Protein AF-A0A2I1HPK7-F1 (afdb_monomer)

pLDDT: mean 79.32, std 14.22, range [48.0, 96.25]

Organism: NCBI:txid588596

Radius of gyration: 32.12 Å; Cα contacts (8 Å, |Δi|>4): 32; chains: 1; bounding box: 62×43×77 Å

Foldseek 3Di:
DVVVVVVVVVCVVVVPVVVVVVVVVVVVVVVVVVVVVVVVPPDDDDDDPDPVPPPDPDDDPPPDDDPPDDDDDDPPDDPPPPPDQDAEPQPRHGDDYVVPDPRVDD

Nearest PDB structures (foldseek):
  6exn-assembly1_c  TM=9.404E-01  e=6.037E+00  Saccharomyces cerevisiae S288C

Solvent-accessible surface area (backbone atoms only — not comparable to full-atom values): 7211 Å² total; per-residue (Å²): 111,72,65,60,57,53,50,54,53,50,39,63,77,64,64,42,60,73,59,49,54,54,52,49,51,56,51,51,56,53,48,55,58,52,51,54,62,56,65,73,69,77,75,81,95,74,92,73,98,65,79,79,73,80,66,78,79,79,83,70,79,70,93,73,79,62,97,83,67,76,83,83,74,61,96,81,57,76,74,84,70,93,78,67,79,59,50,14,83,78,81,60,46,64,88,49,50,50,86,73,33,89,86,58,69,130

Sequence (106 aa):
MEIAKKVTLKTVEKKDERIFEIFQRYLDELNDFEDELNSEIDTDDEANENSLQLQNPIKKPRKGRPKKTTRIKSAMEPPKSNKSQRHCKICRQAGHYSSTCTQNQK

Secondary structure (DSSP, 8-state):
-HHHHHHHHHHHHHT-HHHHHHHHHHHHHHHHHHHHHHHT--------------PPPP-PPPSS--TT-PPPPPTTSPP-----PPBPTTT--BSS-GGG-TT---

Structure (mmCIF, N/CA/C/O backbone):
data_AF-A0A2I1HPK7-F1
#
_entry.id   AF-A0A2I1HPK7-F1
#
loop_
_atom_site.group_PDB
_atom_site.id
_atom_site.type_symbol
_atom_site.label_atom_id
_atom_site.label_alt_id
_atom_site.label_comp_id
_atom_site.label_asym_id
_atom_site.label_entity_id
_atom_site.label_seq_id
_atom_site.pdbx_PDB_ins_code
_atom_site.Cartn_x
_atom_site.Cartn_y
_atom_site.Cartn_z
_atom_site.occupancy
_atom_site.B_iso_or_equiv
_atom_site.auth_seq_id
_atom_site.auth_comp_id
_atom_site.auth_asym_id
_atom_site.auth_atom_id
_atom_site.pdbx_PDB_model_num
ATOM 1 N N . MET A 1 1 ? 10.510 -2.460 -1.505 1.00 64.81 1 MET A N 1
ATOM 2 C CA . MET A 1 1 ? 10.540 -0.979 -1.572 1.00 64.81 1 MET A CA 1
ATOM 3 C C . MET A 1 1 ? 10.862 -0.308 -0.237 1.00 64.81 1 MET A C 1
ATOM 5 O O . MET A 1 1 ? 11.557 0.696 -0.253 1.00 64.81 1 MET A O 1
ATOM 9 N N . GLU A 1 2 ? 10.395 -0.819 0.908 1.00 84.00 2 GLU A N 1
ATOM 10 C CA . GLU A 1 2 ? 10.616 -0.181 2.224 1.00 84.00 2 GLU A CA 1
ATOM 11 C C . GLU A 1 2 ? 12.102 -0.050 2.611 1.00 84.00 2 GLU A C 1
ATOM 13 O O . GLU A 1 2 ? 12.538 1.007 3.060 1.00 84.00 2 GLU A O 1
ATOM 18 N N . ILE A 1 3 ? 12.902 -1.083 2.336 1.00 91.44 3 ILE A N 1
ATOM 19 C CA . ILE A 1 3 ? 14.349 -1.087 2.602 1.00 91.44 3 ILE A CA 1
ATOM 20 C C . ILE A 1 3 ? 15.080 -0.047 1.743 1.00 91.44 3 ILE A C 1
ATOM 22 O O . ILE A 1 3 ? 15.868 0.723 2.279 1.00 91.44 3 ILE A O 1
ATOM 26 N N . ALA A 1 4 ? 14.774 0.031 0.443 1.00 89.81 4 ALA A N 1
ATOM 27 C CA . ALA A 1 4 ? 15.414 0.978 -0.472 1.00 89.81 4 ALA A CA 1
ATOM 28 C C . ALA A 1 4 ? 15.240 2.430 -0.000 1.00 89.81 4 ALA A C 1
ATOM 30 O O . ALA A 1 4 ? 16.217 3.159 0.105 1.00 89.81 4 ALA A O 1
ATOM 31 N N . LYS A 1 5 ? 14.017 2.814 0.395 1.00 93.06 5 LYS A N 1
ATOM 32 C CA . LYS A 1 5 ? 13.732 4.154 0.937 1.00 93.06 5 LYS A CA 1
ATOM 33 C C . LYS A 1 5 ? 14.495 4.443 2.229 1.00 93.06 5 LYS A C 1
ATOM 35 O O . LYS A 1 5 ? 14.961 5.555 2.443 1.00 93.06 5 LYS A O 1
ATOM 40 N N . LYS A 1 6 ? 14.604 3.453 3.115 1.00 94.62 6 LYS A N 1
ATOM 41 C CA . LYS A 1 6 ? 15.322 3.609 4.384 1.00 94.62 6 LYS A CA 1
ATOM 42 C C . LYS A 1 6 ? 16.825 3.774 4.163 1.00 94.62 6 LYS A C 1
ATOM 44 O O . LYS A 1 6 ? 17.444 4.600 4.826 1.00 94.62 6 LYS A O 1
ATOM 49 N N . VAL A 1 7 ? 17.393 3.001 3.240 1.00 91.25 7 VAL A N 1
ATOM 50 C CA . VAL A 1 7 ? 18.812 3.077 2.880 1.00 91.25 7 VAL A CA 1
ATOM 51 C C . VAL A 1 7 ? 19.122 4.432 2.252 1.00 91.25 7 VAL A C 1
ATOM 53 O O . VAL A 1 7 ? 20.022 5.101 2.745 1.00 91.25 7 VAL A O 1
ATOM 56 N N . THR A 1 8 ? 18.326 4.885 1.275 1.00 91.50 8 THR A N 1
ATOM 57 C CA . THR A 1 8 ? 18.552 6.168 0.586 1.00 91.50 8 THR A CA 1
ATOM 58 C C . THR A 1 8 ? 18.454 7.373 1.522 1.00 91.50 8 THR A C 1
ATOM 60 O O . THR A 1 8 ? 19.275 8.287 1.455 1.00 91.50 8 THR A O 1
ATOM 63 N N . LEU A 1 9 ? 17.493 7.367 2.450 1.00 94.75 9 LEU A N 1
ATOM 64 C CA . LEU A 1 9 ? 17.396 8.408 3.476 1.00 94.75 9 LEU A CA 1
ATOM 65 C C . LEU A 1 9 ? 18.635 8.419 4.378 1.00 94.75 9 LEU A C 1
ATOM 67 O O . LEU A 1 9 ? 19.1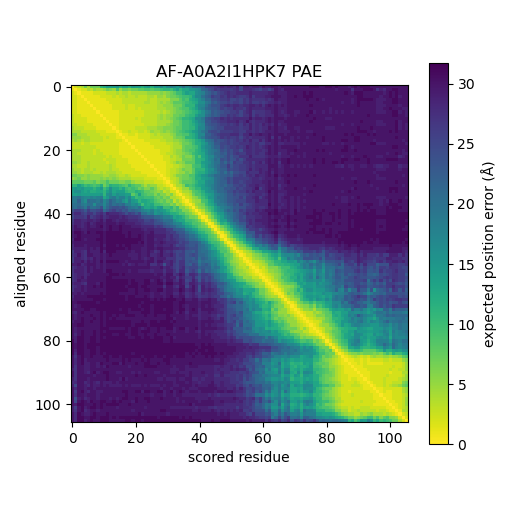99 9.480 4.642 1.00 94.75 9 LEU A O 1
ATOM 71 N N . LYS A 1 10 ? 19.106 7.243 4.811 1.00 94.38 10 LYS A N 1
ATOM 72 C CA . LYS A 1 10 ? 20.267 7.149 5.702 1.00 94.38 10 LYS A CA 1
ATOM 73 C C . LYS A 1 10 ? 21.566 7.580 5.026 1.00 94.38 10 LYS A C 1
ATOM 75 O O . LYS A 1 10 ? 22.383 8.231 5.671 1.00 94.38 10 LYS A O 1
ATOM 80 N N . THR A 1 11 ? 21.742 7.258 3.749 1.00 94.69 11 THR A N 1
ATOM 81 C CA . THR A 1 11 ? 22.900 7.688 2.951 1.00 94.69 11 THR A CA 1
ATOM 82 C C . THR A 1 11 ? 22.959 9.196 2.780 1.00 94.69 11 THR A C 1
ATOM 84 O O . THR A 1 11 ? 24.032 9.775 2.920 1.00 94.69 11 THR A O 1
ATOM 87 N N . VAL A 1 12 ? 21.808 9.847 2.575 1.00 94.56 12 VAL A N 1
ATOM 88 C CA . VAL A 1 12 ? 21.726 11.313 2.485 1.00 94.56 12 VAL A CA 1
ATOM 89 C C . VAL A 1 12 ? 22.025 11.964 3.833 1.00 94.56 12 VAL A C 1
ATOM 91 O O . VAL A 1 12 ? 22.845 12.876 3.900 1.00 94.56 12 VAL A O 1
ATOM 94 N N . GLU A 1 13 ? 21.432 11.465 4.923 1.00 96.25 13 GLU A N 1
ATOM 95 C CA . GLU A 1 13 ? 21.708 11.959 6.282 1.00 96.25 13 GLU A CA 1
ATOM 96 C C . GLU A 1 13 ? 23.192 11.867 6.654 1.00 96.25 13 GLU A C 1
ATOM 98 O O . GLU A 1 13 ? 23.723 12.739 7.342 1.00 96.25 13 GLU A O 1
ATOM 103 N N . LYS A 1 14 ? 23.851 10.780 6.243 1.00 95.50 14 LYS A N 1
ATOM 104 C CA . LYS A 1 14 ? 25.247 10.494 6.587 1.00 95.50 14 LYS A CA 1
ATOM 105 C C . LYS A 1 14 ? 26.256 11.065 5.600 1.00 95.50 14 LYS A C 1
ATOM 107 O O . LYS A 1 14 ? 27.437 11.046 5.927 1.00 95.50 14 LYS A O 1
ATOM 112 N N . LYS A 1 15 ? 25.801 11.590 4.456 1.00 92.69 15 LYS A N 1
ATOM 113 C CA . LYS A 1 15 ? 26.652 12.026 3.342 1.00 92.69 15 LYS A CA 1
ATOM 114 C C . LYS A 1 15 ? 27.685 10.957 2.969 1.00 92.69 15 LYS A C 1
ATOM 116 O O . LYS A 1 15 ? 28.873 11.235 2.868 1.00 92.69 15 LYS A O 1
ATOM 121 N N . ASP A 1 16 ? 27.223 9.715 2.849 1.00 95.81 16 ASP A N 1
ATOM 122 C CA . ASP A 1 16 ? 28.101 8.574 2.587 1.00 95.81 16 ASP A CA 1
ATOM 123 C C . ASP A 1 16 ? 28.509 8.536 1.107 1.00 95.81 16 ASP A C 1
ATOM 125 O O . ASP A 1 16 ? 27.780 8.016 0.260 1.00 95.81 16 ASP A O 1
ATOM 129 N N . GLU A 1 17 ? 29.667 9.125 0.803 1.00 93.94 17 GLU A N 1
ATOM 130 C CA . GLU A 1 17 ? 30.226 9.254 -0.552 1.00 93.94 17 GLU A CA 1
ATOM 131 C C . GLU A 1 17 ? 30.370 7.905 -1.261 1.00 93.94 17 GLU A C 1
ATOM 133 O O . GLU A 1 17 ? 30.039 7.794 -2.439 1.00 93.94 17 GLU A O 1
ATOM 138 N N . ARG A 1 18 ? 30.739 6.844 -0.532 1.00 94.31 18 ARG A N 1
ATOM 139 C CA . ARG A 1 18 ? 30.914 5.507 -1.120 1.00 94.31 18 ARG A CA 1
ATOM 140 C C . ARG A 1 18 ? 29.614 4.967 -1.693 1.00 94.31 18 ARG A C 1
ATOM 142 O O . ARG A 1 18 ? 29.614 4.300 -2.721 1.00 94.31 18 ARG 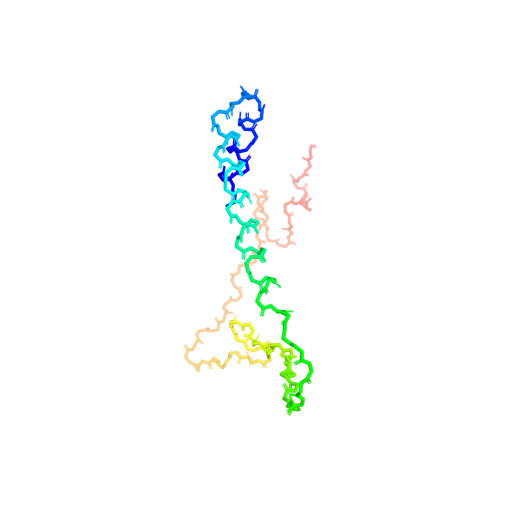A O 1
ATOM 149 N N . ILE A 1 19 ? 28.495 5.226 -1.018 1.00 94.19 19 ILE A N 1
ATOM 150 C CA . ILE A 1 19 ? 27.195 4.755 -1.497 1.00 94.19 19 ILE A CA 1
ATOM 151 C C . ILE A 1 19 ? 26.693 5.635 -2.647 1.00 94.19 19 ILE A C 1
ATOM 153 O O . ILE A 1 19 ? 26.074 5.116 -3.576 1.00 94.19 19 ILE A O 1
ATOM 157 N N . PHE A 1 20 ? 27.009 6.932 -2.643 1.00 94.19 20 PHE A N 1
ATOM 158 C CA . PHE A 1 20 ? 26.726 7.793 -3.791 1.00 94.19 20 PHE A CA 1
ATOM 159 C C . PHE A 1 20 ? 27.482 7.358 -5.048 1.00 94.19 20 PHE A C 1
ATOM 161 O O . PHE A 1 20 ? 26.855 7.266 -6.096 1.00 94.19 20 PHE A O 1
ATOM 168 N N . GLU A 1 21 ? 28.764 7.003 -4.945 1.00 95.56 21 GLU A N 1
ATOM 169 C CA . GLU A 1 21 ? 29.545 6.471 -6.074 1.00 95.56 21 GLU A CA 1
ATOM 170 C C . GLU A 1 21 ? 28.930 5.191 -6.654 1.00 95.56 21 GLU A C 1
ATOM 172 O O . GLU A 1 21 ? 28.871 5.018 -7.871 1.00 95.56 21 GLU A O 1
ATOM 177 N N . ILE A 1 22 ? 28.437 4.297 -5.790 1.00 95.12 22 ILE A N 1
ATOM 178 C CA . ILE A 1 22 ? 27.756 3.068 -6.218 1.00 95.12 22 ILE A CA 1
ATOM 179 C C . ILE A 1 22 ? 26.457 3.398 -6.960 1.00 95.12 22 ILE A C 1
ATOM 181 O O . ILE A 1 22 ? 26.182 2.805 -8.001 1.00 95.12 22 ILE A O 1
ATOM 185 N N . PHE A 1 23 ? 25.654 4.332 -6.442 1.00 91.94 23 PHE A N 1
ATOM 186 C CA . PHE A 1 23 ? 24.424 4.751 -7.116 1.00 91.94 23 PHE A CA 1
ATOM 187 C C . PHE A 1 23 ? 24.700 5.459 -8.435 1.00 91.94 23 PHE A C 1
ATOM 189 O O . PHE A 1 23 ? 23.970 5.230 -9.390 1.00 91.94 23 PHE A O 1
ATOM 196 N N . GLN A 1 24 ? 25.744 6.278 -8.496 1.00 92.62 24 GLN A N 1
ATOM 197 C CA . GLN A 1 24 ? 26.123 6.974 -9.713 1.00 92.62 24 GLN A CA 1
ATOM 198 C C . GLN A 1 24 ? 26.551 5.983 -10.794 1.00 92.62 24 GLN A C 1
ATOM 200 O O . GLN A 1 24 ? 25.963 5.989 -11.865 1.00 92.62 24 GLN A O 1
ATOM 205 N N . ARG A 1 25 ? 27.427 5.026 -10.465 1.00 95.19 25 ARG A N 1
ATOM 206 C CA . ARG A 1 25 ? 27.814 3.956 -11.396 1.00 95.19 25 ARG A CA 1
ATOM 207 C C . ARG A 1 25 ? 26.620 3.142 -11.892 1.00 95.19 25 ARG A C 1
ATOM 209 O O . ARG A 1 25 ? 26.544 2.835 -13.069 1.00 95.19 25 ARG A O 1
ATOM 216 N N . TYR A 1 26 ? 25.685 2.805 -11.002 1.00 93.00 26 TYR A N 1
ATOM 217 C CA . TYR A 1 26 ? 24.472 2.082 -11.390 1.00 93.00 26 TYR A CA 1
ATOM 218 C C . TYR A 1 26 ? 23.605 2.880 -12.376 1.00 93.00 26 TYR A C 1
ATOM 220 O O . TYR A 1 26 ? 23.000 2.294 -13.267 1.00 93.00 26 TYR A O 1
ATOM 228 N N . LEU A 1 27 ? 23.523 4.204 -12.213 1.00 91.44 27 LEU A N 1
ATOM 229 C CA . LEU A 1 27 ? 22.800 5.075 -13.142 1.00 91.44 27 LEU A CA 1
ATOM 230 C C . LEU A 1 27 ? 23.541 5.233 -14.473 1.00 91.44 27 LEU A C 1
ATOM 232 O O . LEU A 1 27 ? 22.890 5.220 -15.510 1.00 91.44 27 LEU A O 1
ATOM 236 N N . ASP A 1 28 ? 24.869 5.346 -14.439 1.00 92.06 28 ASP A N 1
ATOM 237 C CA . ASP A 1 28 ? 25.702 5.431 -15.640 1.00 92.06 28 ASP A CA 1
ATOM 238 C C . ASP A 1 28 ? 25.572 4.146 -16.476 1.00 92.06 28 ASP A C 1
ATOM 240 O O . ASP A 1 28 ? 25.270 4.220 -17.661 1.00 92.06 28 ASP A O 1
ATOM 244 N N . GLU A 1 29 ? 25.657 2.968 -15.841 1.00 90.69 29 GLU A N 1
ATOM 245 C CA . GLU A 1 29 ? 25.440 1.674 -16.507 1.00 90.69 29 GLU A CA 1
ATOM 246 C C . GLU A 1 29 ? 24.054 1.601 -17.168 1.00 90.69 29 GLU A C 1
ATOM 248 O O . GLU A 1 29 ? 23.936 1.141 -18.297 1.00 90.69 29 GLU A O 1
ATOM 253 N N . LEU A 1 30 ? 22.996 2.070 -16.493 1.00 86.56 30 LEU A N 1
ATOM 254 C CA . LEU A 1 30 ? 21.646 2.091 -17.069 1.00 86.56 30 LEU A CA 1
ATOM 255 C C . LEU A 1 30 ? 21.529 3.012 -18.288 1.00 86.56 30 LEU A C 1
ATOM 257 O O . LEU A 1 30 ? 20.839 2.646 -19.236 1.00 86.56 30 LEU A O 1
ATOM 261 N N . ASN A 1 31 ? 22.186 4.173 -18.266 1.00 83.38 31 ASN A N 1
ATOM 262 C CA . ASN A 1 31 ? 22.191 5.089 -19.404 1.00 83.38 31 ASN A CA 1
ATOM 263 C C . ASN A 1 31 ? 22.959 4.501 -20.592 1.00 83.38 31 ASN A C 1
ATOM 265 O O . ASN A 1 31 ? 22.457 4.565 -21.709 1.00 83.38 31 ASN A O 1
ATOM 269 N N . ASP A 1 32 ? 24.109 3.862 -20.355 1.00 77.69 32 ASP A N 1
ATOM 270 C CA . ASP A 1 32 ? 24.886 3.207 -21.414 1.00 77.69 32 ASP A CA 1
ATOM 271 C C . ASP A 1 32 ? 24.054 2.121 -22.130 1.00 77.69 32 ASP A C 1
ATOM 273 O O . ASP A 1 32 ? 24.095 2.005 -23.355 1.00 77.69 32 ASP A O 1
ATOM 277 N N . PHE A 1 33 ? 23.224 1.372 -21.389 1.00 68.00 33 PHE A N 1
ATOM 278 C CA . PHE A 1 33 ? 22.284 0.404 -21.974 1.00 68.00 33 PHE A CA 1
ATOM 279 C C . PHE A 1 33 ? 21.136 1.053 -22.767 1.00 68.00 33 PHE A C 1
ATOM 281 O O . PHE A 1 33 ? 20.658 0.461 -23.737 1.00 68.00 33 PHE A O 1
ATOM 288 N N . GLU A 1 34 ? 20.647 2.227 -22.356 1.00 66.75 34 GLU A N 1
ATOM 289 C CA . GLU A 1 34 ? 19.605 2.957 -23.093 1.00 66.75 34 GLU A CA 1
ATOM 290 C C . GLU A 1 34 ? 20.161 3.594 -24.378 1.00 66.75 34 GLU A C 1
ATOM 292 O O . GLU A 1 34 ? 19.494 3.564 -25.415 1.00 66.75 34 GLU A O 1
ATOM 297 N N . ASP A 1 35 ? 21.388 4.112 -24.343 1.00 62.25 35 ASP A N 1
ATOM 298 C CA . ASP A 1 35 ? 22.049 4.735 -25.492 1.00 62.25 35 ASP A CA 1
ATOM 299 C C . ASP A 1 35 ? 22.443 3.705 -26.565 1.00 62.25 35 ASP A C 1
ATOM 301 O O . ASP A 1 35 ? 22.243 3.958 -27.756 1.00 62.25 35 ASP A O 1
ATOM 305 N N . GLU A 1 36 ? 22.914 2.513 -26.174 1.00 59.53 36 GLU A N 1
ATOM 306 C CA . GLU A 1 36 ? 23.218 1.422 -27.113 1.00 59.53 36 GLU A CA 1
ATOM 307 C C . GLU A 1 36 ? 21.950 0.969 -27.866 1.00 59.53 36 GLU A C 1
ATOM 309 O O . GLU A 1 36 ? 21.957 0.892 -29.096 1.00 59.53 36 GLU A O 1
ATOM 314 N N . LEU A 1 37 ? 20.820 0.814 -27.160 1.00 57.53 37 LEU A N 1
ATOM 315 C CA . LEU A 1 37 ? 19.523 0.457 -27.752 1.00 57.53 37 LEU A CA 1
ATOM 316 C C . LEU A 1 37 ? 18.984 1.533 -28.715 1.00 57.53 37 LEU A C 1
ATOM 318 O O . LEU A 1 37 ? 18.352 1.210 -29.720 1.00 57.53 37 LEU A O 1
ATOM 322 N N . ASN A 1 38 ? 19.218 2.812 -28.413 1.00 56.44 38 ASN A N 1
ATOM 323 C CA . ASN A 1 38 ? 18.782 3.922 -29.263 1.00 56.44 38 ASN A CA 1
ATOM 324 C C . ASN A 1 38 ? 19.683 4.108 -30.4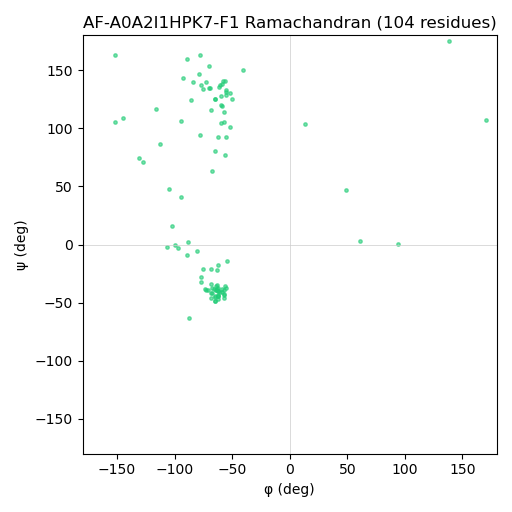98 1.00 56.44 38 ASN A C 1
ATOM 326 O O . ASN A 1 38 ? 19.201 4.568 -31.530 1.00 56.44 38 ASN A O 1
ATOM 330 N N . SER A 1 39 ? 20.964 3.732 -30.419 1.00 56.94 39 SER A N 1
ATOM 331 C CA . SER A 1 39 ? 21.914 3.825 -31.539 1.00 56.94 39 SER A CA 1
ATOM 332 C C . SER A 1 39 ? 21.722 2.753 -32.622 1.00 56.94 39 SER A C 1
ATOM 334 O O . SER A 1 39 ? 22.111 2.965 -33.769 1.00 56.94 39 SER A O 1
ATOM 336 N N . GLU A 1 40 ? 21.076 1.627 -32.296 1.00 53.38 40 GLU A N 1
ATOM 337 C CA . GLU A 1 40 ? 20.719 0.575 -33.263 1.00 53.38 40 GLU A CA 1
ATOM 338 C C . GLU A 1 40 ? 19.441 0.895 -34.074 1.00 53.38 40 GLU A C 1
ATOM 340 O O . GLU A 1 40 ? 19.098 0.163 -35.004 1.00 53.38 40 GLU A O 1
ATOM 345 N N . ILE A 1 41 ? 18.739 1.997 -33.767 1.00 54.25 41 ILE A N 1
ATOM 346 C CA . ILE A 1 41 ? 17.492 2.431 -34.432 1.00 54.25 41 ILE A CA 1
ATOM 347 C C . ILE A 1 41 ? 17.768 3.623 -35.366 1.00 54.25 41 ILE A C 1
ATOM 349 O O . ILE A 1 41 ? 17.052 4.617 -35.376 1.00 54.25 41 ILE A O 1
ATOM 353 N N . ASP A 1 42 ? 18.810 3.524 -36.187 1.00 53.00 42 ASP A N 1
ATOM 354 C CA . ASP A 1 42 ? 18.972 4.389 -37.362 1.00 53.00 42 ASP A CA 1
ATOM 355 C C . ASP A 1 42 ? 19.202 3.496 -38.589 1.00 53.00 42 ASP A C 1
ATOM 357 O O . ASP A 1 42 ? 20.306 3.342 -39.112 1.00 53.00 42 ASP A O 1
ATOM 361 N N . THR A 1 43 ? 18.135 2.803 -39.000 1.00 48.12 43 THR A N 1
ATOM 362 C CA . THR A 1 43 ? 18.064 2.163 -40.317 1.00 48.12 43 THR A CA 1
ATOM 363 C C . THR A 1 43 ? 16.943 2.798 -41.129 1.00 48.12 43 THR A C 1
ATOM 365 O O . THR A 1 43 ? 15.772 2.780 -40.756 1.00 48.12 43 THR A O 1
ATOM 368 N N . ASP A 1 44 ? 17.413 3.400 -42.215 1.00 51.22 44 ASP A N 1
ATOM 369 C CA . ASP A 1 44 ? 16.760 4.033 -43.352 1.00 51.22 44 ASP A CA 1
ATOM 370 C C . ASP A 1 44 ? 15.516 3.289 -43.881 1.00 51.22 44 ASP A C 1
ATOM 372 O O . ASP A 1 44 ? 15.409 2.062 -43.812 1.00 51.22 44 ASP A O 1
ATOM 376 N N . ASP A 1 45 ? 14.589 4.076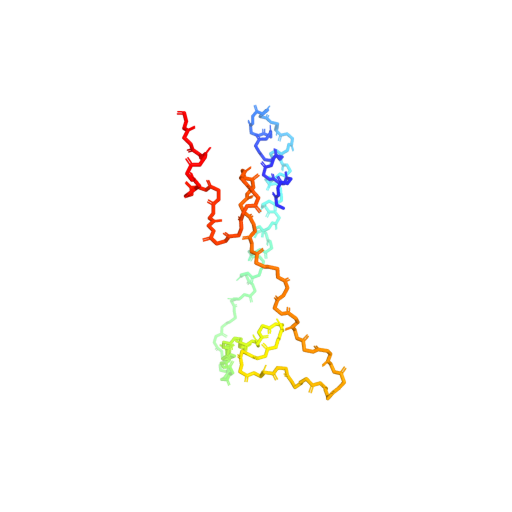 -44.425 1.00 56.94 45 ASP A N 1
ATOM 377 C CA . ASP A 1 45 ? 13.291 3.689 -44.979 1.00 56.94 45 ASP A CA 1
ATOM 378 C C . ASP A 1 45 ? 13.414 2.639 -46.104 1.00 56.94 45 ASP A C 1
ATOM 380 O O . ASP A 1 45 ? 13.814 2.968 -47.219 1.00 56.94 45 ASP A O 1
ATOM 384 N N . GLU A 1 46 ? 12.918 1.411 -45.896 1.00 49.25 46 GLU A N 1
ATOM 385 C CA . GLU A 1 46 ? 12.287 0.648 -46.986 1.00 49.25 46 GLU A CA 1
ATOM 386 C C . GLU A 1 46 ? 11.217 -0.336 -46.473 1.00 49.25 46 GLU A C 1
ATOM 388 O O . GLU A 1 46 ? 11.488 -1.374 -45.872 1.00 49.25 46 GLU A O 1
ATOM 393 N N . ALA A 1 47 ? 9.963 0.056 -46.715 1.00 53.78 47 ALA A N 1
ATOM 394 C CA . ALA A 1 47 ? 8.731 -0.729 -46.765 1.00 53.78 47 ALA A CA 1
ATOM 395 C C . ALA A 1 47 ? 8.755 -2.172 -46.210 1.00 53.78 47 ALA A C 1
ATOM 397 O O . ALA A 1 47 ? 9.041 -3.140 -46.915 1.00 53.78 47 ALA A O 1
ATOM 398 N N . ASN A 1 48 ? 8.189 -2.347 -45.015 1.00 48.00 48 ASN A N 1
ATOM 399 C CA . ASN A 1 48 ? 7.312 -3.487 -44.769 1.00 48.00 48 ASN A CA 1
ATOM 400 C C . ASN A 1 48 ? 6.188 -3.066 -43.824 1.00 48.00 48 ASN A C 1
ATOM 402 O O . ASN A 1 48 ? 6.398 -2.848 -42.632 1.00 48.00 48 ASN A O 1
ATOM 406 N N . GLU A 1 49 ? 4.990 -2.965 -44.393 1.00 55.53 49 GLU A N 1
ATOM 407 C CA . GLU A 1 49 ? 3.699 -2.870 -43.717 1.00 55.53 49 GLU A CA 1
ATOM 408 C C . GLU A 1 49 ? 3.501 -4.068 -42.776 1.00 55.53 49 GLU A C 1
ATOM 410 O O . GLU A 1 49 ? 2.768 -5.012 -43.050 1.00 55.53 49 GLU A O 1
ATOM 415 N N . ASN A 1 50 ? 4.157 -4.034 -41.627 1.00 59.28 50 ASN A N 1
ATOM 416 C CA . ASN A 1 50 ? 3.703 -4.718 -40.437 1.00 59.28 50 ASN A CA 1
ATOM 417 C C . ASN A 1 50 ? 3.761 -3.698 -39.320 1.00 59.28 50 ASN A C 1
ATOM 419 O O . ASN A 1 50 ? 4.632 -3.729 -38.453 1.00 59.28 50 ASN A O 1
ATOM 423 N N . SER A 1 51 ? 2.788 -2.784 -39.350 1.00 58.19 51 S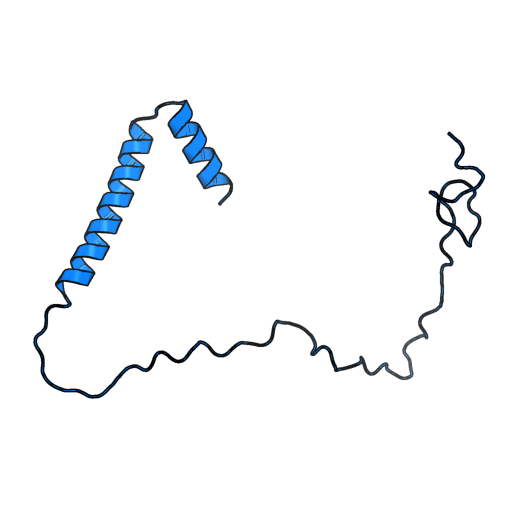ER A N 1
ATOM 424 C CA . SER A 1 51 ? 2.376 -2.113 -38.130 1.00 58.19 51 SER A CA 1
ATOM 425 C C . SER A 1 51 ? 2.090 -3.2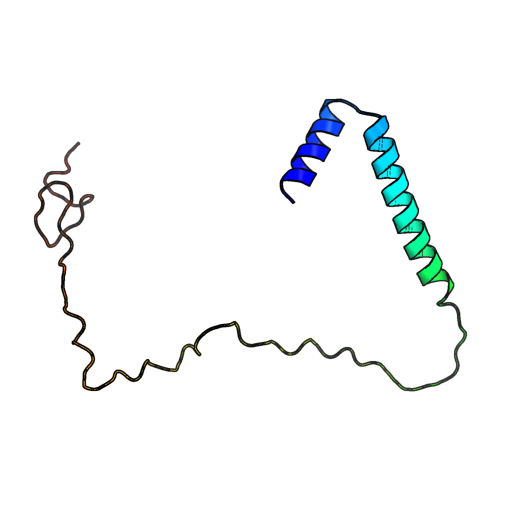14 -37.109 1.00 58.19 51 SER A C 1
ATOM 427 O O . SER A 1 51 ? 1.073 -3.906 -37.162 1.00 58.19 51 SER A O 1
ATOM 429 N N . LEU A 1 52 ? 3.040 -3.443 -36.200 1.00 61.91 52 LEU A N 1
ATOM 430 C CA . LEU A 1 52 ? 2.814 -4.218 -34.995 1.00 61.91 52 LEU A CA 1
ATOM 431 C C . LEU A 1 52 ? 1.812 -3.401 -34.189 1.00 61.91 52 LEU A C 1
ATOM 433 O O . LEU A 1 52 ? 2.174 -2.612 -33.320 1.00 61.91 52 LEU A O 1
ATOM 437 N N . GLN A 1 53 ? 0.536 -3.529 -34.555 1.00 67.75 53 GLN A N 1
ATOM 438 C CA . GLN A 1 53 ? -0.580 -2.946 -33.844 1.00 67.75 53 GLN A CA 1
ATOM 439 C C . GLN A 1 53 ? -0.566 -3.584 -32.466 1.00 67.75 53 GLN A C 1
ATOM 441 O O . GLN A 1 53 ? -1.106 -4.669 -32.248 1.00 67.75 53 GLN A O 1
ATOM 446 N N . LEU A 1 54 ? 0.116 -2.905 -31.547 1.00 65.50 54 LEU A N 1
ATOM 447 C CA . LEU A 1 54 ? 0.097 -3.153 -30.120 1.00 65.50 54 LEU A CA 1
ATOM 448 C C . LEU A 1 54 ? -1.362 -3.096 -29.681 1.00 65.50 54 LEU A C 1
ATOM 450 O O . LEU A 1 54 ? -1.929 -2.037 -29.411 1.00 65.50 54 LEU A O 1
ATOM 454 N N . GLN A 1 55 ? -2.004 -4.260 -29.668 1.00 75.00 55 GLN A N 1
ATOM 455 C CA . GLN A 1 55 ? -3.352 -4.375 -29.160 1.00 75.00 55 GLN A CA 1
ATOM 456 C C . GLN A 1 55 ? -3.297 -4.177 -27.655 1.00 75.00 55 GLN A C 1
ATOM 458 O O . GLN A 1 55 ? -2.459 -4.751 -26.955 1.00 75.00 55 GLN A O 1
ATOM 463 N N . ASN A 1 56 ? -4.231 -3.373 -27.153 1.00 83.44 56 ASN A N 1
ATOM 464 C CA . ASN A 1 56 ? -4.396 -3.211 -25.722 1.00 83.44 56 ASN A CA 1
ATOM 465 C C . ASN A 1 56 ? -4.516 -4.592 -25.063 1.00 83.44 56 ASN A C 1
ATOM 467 O O . ASN A 1 56 ? -5.327 -5.412 -25.511 1.00 83.44 56 ASN A O 1
ATOM 471 N N . PRO A 1 57 ? -3.750 -4.861 -23.993 1.00 79.69 57 PRO A N 1
ATOM 472 C CA . PRO A 1 57 ? -3.760 -6.161 -23.352 1.00 79.69 57 PRO A CA 1
ATOM 473 C C . PRO A 1 57 ? -5.184 -6.538 -22.941 1.00 79.69 57 PRO A C 1
ATOM 475 O O . PRO A 1 57 ? -5.910 -5.758 -22.315 1.00 79.69 57 PRO A O 1
ATOM 478 N N . ILE A 1 58 ? -5.586 -7.761 -23.294 1.00 82.25 58 ILE A N 1
ATOM 479 C CA . ILE A 1 58 ? -6.926 -8.269 -23.001 1.00 82.25 58 ILE A CA 1
ATOM 480 C C . ILE A 1 58 ? -7.120 -8.256 -21.484 1.00 82.25 58 ILE A C 1
ATOM 482 O O . ILE A 1 58 ? -6.390 -8.914 -20.734 1.00 82.25 58 ILE A O 1
ATOM 486 N N . LYS A 1 59 ? -8.124 -7.503 -21.019 1.00 82.00 59 LYS A N 1
ATOM 487 C CA . LYS A 1 59 ? -8.469 -7.405 -19.597 1.00 82.00 59 LYS A CA 1
ATOM 488 C C . LYS A 1 59 ? -8.827 -8.792 -19.070 1.00 82.00 59 LYS A C 1
ATOM 490 O O . LYS A 1 59 ? -9.921 -9.300 -19.312 1.00 82.00 59 LYS A O 1
ATOM 495 N N . LYS A 1 60 ? -7.913 -9.401 -18.314 1.00 79.94 60 LYS A N 1
ATOM 496 C CA . LYS A 1 60 ? -8.167 -10.681 -17.650 1.00 79.94 60 LYS A CA 1
ATOM 497 C C . LYS A 1 60 ? -9.184 -10.471 -16.522 1.00 79.94 60 LYS A C 1
ATOM 499 O O . LYS A 1 60 ? -9.040 -9.519 -15.745 1.00 79.94 60 LYS A O 1
ATOM 504 N N . PRO A 1 61 ? -10.206 -11.334 -16.387 1.00 77.25 61 PRO A N 1
ATOM 505 C CA . PRO A 1 61 ? -11.088 -11.283 -15.232 1.00 77.25 61 PRO A CA 1
ATOM 506 C C . PRO A 1 61 ? -10.257 -11.476 -13.959 1.00 77.25 61 PRO A C 1
ATOM 508 O O . PRO A 1 61 ? -9.337 -12.295 -13.912 1.00 77.25 61 PRO A O 1
ATOM 511 N N . ARG A 1 62 ? -10.561 -10.696 -12.916 1.00 76.81 62 ARG A N 1
ATOM 512 C CA . ARG A 1 62 ? -9.896 -10.848 -11.616 1.00 76.81 62 ARG A CA 1
ATOM 513 C C . ARG A 1 62 ? -10.106 -12.275 -11.110 1.00 76.81 62 ARG A C 1
ATOM 515 O O . ARG A 1 62 ? -11.207 -12.808 -11.237 1.00 76.81 62 ARG A O 1
ATOM 522 N N . LYS A 1 63 ? -9.070 -12.862 -10.496 1.00 77.25 63 LYS A N 1
ATOM 523 C CA . LYS A 1 63 ? -9.195 -14.138 -9.778 1.00 77.25 63 LYS A CA 1
ATOM 524 C C . LYS A 1 63 ? -10.381 -14.050 -8.818 1.00 77.25 63 LYS A C 1
ATOM 526 O O . LYS A 1 63 ? -10.449 -13.138 -7.996 1.00 77.25 63 LYS A O 1
ATOM 531 N N . GLY A 1 64 ? -11.310 -14.988 -8.944 1.00 74.94 64 GLY A N 1
ATOM 532 C CA . GLY A 1 64 ? -12.507 -15.036 -8.122 1.00 74.94 64 GLY A CA 1
ATOM 533 C C . GLY A 1 64 ? -13.753 -15.380 -8.919 1.00 74.94 64 GLY A C 1
ATOM 534 O O . GLY A 1 64 ? -13.748 -15.538 -10.137 1.00 74.94 64 GLY A O 1
ATOM 535 N N . ARG A 1 65 ? -14.845 -15.524 -8.181 1.00 69.94 65 ARG A N 1
ATOM 536 C CA . ARG A 1 65 ? -16.133 -15.919 -8.723 1.00 69.94 65 ARG A CA 1
ATOM 537 C C . ARG A 1 65 ? -16.809 -14.738 -9.440 1.00 69.94 65 ARG A C 1
ATOM 539 O O . ARG A 1 65 ? -16.827 -13.640 -8.881 1.00 69.94 65 ARG A O 1
ATOM 546 N N . PRO A 1 66 ? -17.424 -14.935 -10.622 1.00 76.88 66 PRO A N 1
ATOM 547 C CA . PRO A 1 66 ? -18.206 -13.892 -11.276 1.00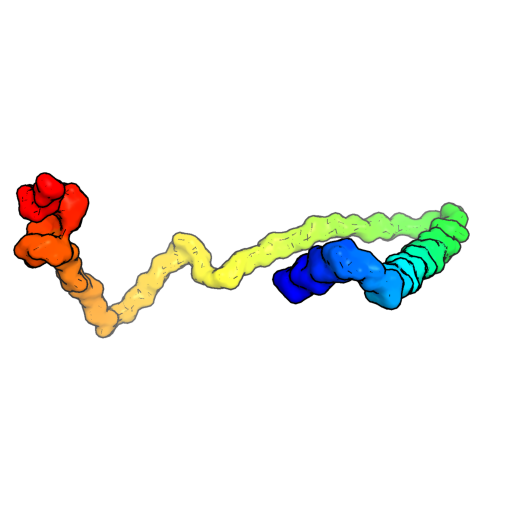 76.88 66 PRO A CA 1
ATOM 548 C C . PRO A 1 66 ? -19.302 -13.380 -10.339 1.00 76.88 66 PRO A C 1
ATOM 550 O O . PRO A 1 66 ? -20.043 -14.186 -9.766 1.00 76.88 66 PRO A O 1
ATOM 553 N N . LYS A 1 67 ? -19.441 -12.050 -10.234 1.00 70.31 67 LYS A N 1
ATOM 554 C CA . LYS A 1 67 ? -20.370 -11.352 -9.317 1.00 70.31 67 LYS A CA 1
ATOM 555 C C . LYS A 1 67 ? -21.840 -11.789 -9.444 1.00 70.31 67 LYS A C 1
ATOM 557 O O . LYS A 1 67 ? -22.637 -11.481 -8.568 1.00 70.31 67 LYS A O 1
ATOM 562 N N . LYS A 1 68 ? -22.194 -12.510 -10.514 1.00 68.38 68 LYS A N 1
ATOM 563 C CA . LYS A 1 68 ? -23.559 -12.941 -10.839 1.00 68.38 68 LYS A CA 1
ATOM 564 C C . LYS A 1 68 ? -23.830 -14.436 -10.621 1.00 68.38 68 LYS A C 1
ATOM 566 O O . LYS A 1 68 ? -24.952 -14.878 -10.824 1.00 68.38 68 LYS A O 1
ATOM 571 N N . THR A 1 69 ? -22.838 -15.227 -10.210 1.00 73.06 69 THR A N 1
ATOM 572 C CA . THR A 1 69 ? -23.066 -16.652 -9.919 1.00 73.06 69 THR A CA 1
ATOM 573 C C . THR A 1 69 ? -23.342 -16.826 -8.427 1.00 73.06 69 THR A C 1
ATOM 575 O O . THR A 1 69 ? -22.445 -16.709 -7.593 1.00 73.06 69 THR A O 1
ATOM 578 N N . THR A 1 70 ? -24.595 -17.084 -8.061 1.00 72.44 70 THR A N 1
ATOM 579 C CA . THR A 1 70 ? -24.948 -17.453 -6.686 1.00 72.44 70 THR A CA 1
ATOM 580 C C . THR A 1 70 ? -24.472 -18.876 -6.410 1.00 72.44 70 THR A C 1
ATOM 582 O O . THR A 1 70 ? -24.491 -19.749 -7.278 1.00 72.44 70 THR A O 1
ATOM 585 N N . ARG A 1 71 ? -23.942 -19.133 -5.209 1.00 78.75 71 ARG A N 1
ATOM 586 C CA . ARG A 1 71 ? -23.583 -20.495 -4.784 1.00 78.75 71 ARG A CA 1
ATOM 587 C C . ARG A 1 71 ? -24.834 -21.364 -4.827 1.00 78.75 71 ARG A C 1
ATOM 589 O O . ARG A 1 71 ? -25.774 -21.084 -4.092 1.00 78.75 71 ARG A O 1
ATOM 596 N N . ILE A 1 72 ? -24.799 -22.410 -5.648 1.00 78.88 72 ILE A N 1
ATOM 597 C CA . ILE A 1 72 ? -25.750 -23.510 -5.543 1.00 78.88 72 ILE A CA 1
ATOM 598 C C . ILE A 1 72 ? -25.405 -24.217 -4.234 1.00 78.88 72 ILE A C 1
ATOM 600 O O . ILE A 1 72 ? -24.272 -24.665 -4.052 1.00 78.88 72 ILE A O 1
ATOM 604 N N . LYS A 1 73 ? -26.338 -24.198 -3.286 1.00 78.56 73 LYS A N 1
ATOM 605 C CA . LYS A 1 73 ? -26.196 -24.915 -2.018 1.00 78.56 73 LYS A CA 1
ATOM 606 C C . LYS A 1 73 ? -26.631 -26.356 -2.232 1.00 78.56 73 LYS A C 1
ATOM 608 O O . LYS A 1 73 ? -27.614 -26.584 -2.936 1.00 78.56 73 LYS A O 1
ATOM 613 N N . SER A 1 74 ? -25.925 -27.315 -1.640 1.00 80.50 74 SER A N 1
ATOM 614 C CA . SER A 1 74 ? -26.411 -28.696 -1.634 1.00 80.50 74 SER A CA 1
ATOM 615 C C . SER A 1 74 ? -27.641 -28.819 -0.727 1.00 80.50 74 SER A C 1
ATOM 617 O O . SER A 1 74 ? -27.795 -28.059 0.230 1.00 80.50 74 SER A O 1
ATOM 619 N N . ALA A 1 75 ? -28.510 -29.795 -1.001 1.00 78.75 75 ALA A N 1
ATOM 620 C CA . ALA A 1 75 ? -29.696 -30.062 -0.181 1.00 78.75 75 ALA A CA 1
ATOM 621 C C . ALA A 1 75 ? -29.355 -30.470 1.267 1.00 78.75 75 ALA A C 1
ATOM 623 O O . ALA A 1 75 ? -30.207 -30.400 2.146 1.00 78.75 75 ALA A O 1
ATOM 624 N N . MET A 1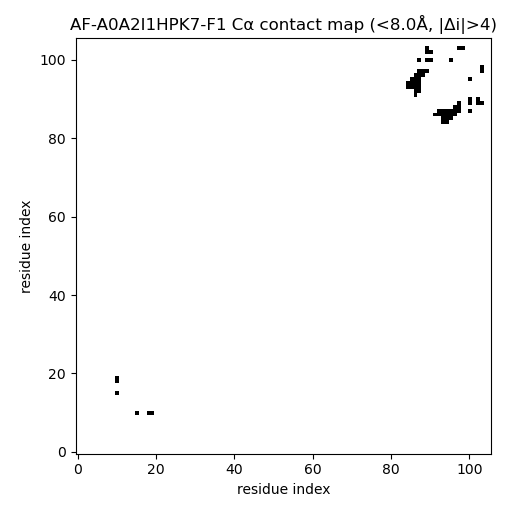 76 ? -28.106 -30.874 1.513 1.00 85.88 76 MET A N 1
ATOM 625 C CA . MET A 1 76 ? -27.606 -31.270 2.829 1.00 85.88 76 MET A CA 1
ATOM 626 C C . MET A 1 76 ? -26.870 -30.140 3.563 1.00 85.88 76 MET A C 1
ATOM 628 O O . MET A 1 76 ? -26.430 -30.339 4.693 1.00 85.88 76 MET A O 1
ATOM 632 N N . GLU A 1 77 ? -26.699 -28.960 2.951 1.00 81.38 77 GLU A N 1
ATOM 633 C CA . GLU A 1 77 ? -26.116 -27.819 3.657 1.00 81.38 77 GLU A CA 1
ATOM 634 C C . GLU A 1 77 ? -27.053 -27.381 4.793 1.00 81.38 77 GLU A C 1
ATOM 636 O O . GLU A 1 77 ? -28.216 -27.057 4.531 1.00 81.38 77 GLU A O 1
ATOM 641 N N . PRO A 1 78 ? -26.571 -27.302 6.049 1.00 79.00 78 PRO A N 1
ATOM 642 C CA . PRO A 1 78 ? -27.387 -26.782 7.131 1.00 79.00 78 PRO A CA 1
ATOM 643 C C . PRO A 1 78 ? -27.779 -25.330 6.811 1.00 79.00 78 PRO A C 1
ATOM 645 O O . PRO A 1 78 ? -26.934 -24.548 6.345 1.00 79.00 78 PRO A O 1
ATOM 648 N N . PRO A 1 79 ? -29.044 -24.927 7.043 1.00 76.31 79 PRO A N 1
ATOM 649 C CA . PRO A 1 79 ? -29.446 -23.545 6.848 1.00 76.31 79 PRO A CA 1
ATOM 650 C C . PRO A 1 79 ? -28.545 -22.656 7.702 1.00 76.31 79 PRO A C 1
ATOM 652 O O . PRO A 1 79 ? -28.198 -23.007 8.832 1.00 76.31 79 PRO A O 1
ATOM 655 N N . LYS A 1 80 ? -28.154 -21.492 7.164 1.00 70.50 80 LYS A N 1
ATOM 656 C CA . LYS A 1 80 ? -27.461 -20.484 7.969 1.00 70.50 80 LYS A CA 1
ATOM 657 C C . LYS A 1 80 ? -28.381 -20.164 9.136 1.00 70.50 80 LYS A C 1
ATOM 659 O O . LYS A 1 80 ? -29.398 -19.502 8.955 1.00 70.50 80 LYS A O 1
ATOM 664 N N . SER A 1 81 ? -28.043 -20.667 10.316 1.00 68.88 81 SER A N 1
ATOM 665 C CA . SER A 1 81 ? -28.746 -20.291 11.524 1.00 68.88 81 SER A CA 1
ATOM 666 C C . SER A 1 81 ? -28.587 -18.785 11.663 1.00 68.88 81 SER A C 1
ATOM 668 O O . SER A 1 81 ? -27.457 -18.292 11.612 1.00 68.88 81 SER A O 1
ATOM 670 N N . ASN A 1 82 ? -29.689 -18.061 11.837 1.00 65.31 82 ASN A N 1
ATOM 671 C CA . ASN A 1 82 ? -29.680 -16.655 12.235 1.00 65.31 82 ASN A CA 1
ATOM 672 C C . ASN A 1 82 ? -29.147 -16.557 13.680 1.00 65.31 82 ASN A C 1
ATOM 674 O O . ASN A 1 82 ? -29.874 -16.224 14.606 1.00 65.31 82 ASN A O 1
ATOM 678 N N . LYS A 1 83 ? -27.891 -16.948 13.911 1.00 65.69 83 LYS A N 1
ATOM 679 C CA . LYS A 1 83 ? -27.257 -17.030 15.227 1.00 65.69 83 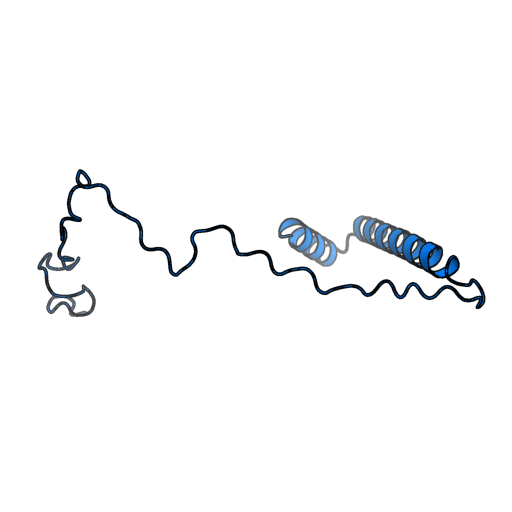LYS A CA 1
ATOM 680 C C . LYS A 1 83 ? -26.171 -15.980 15.319 1.00 65.69 83 LYS A C 1
ATOM 682 O O . LYS A 1 83 ? -25.014 -16.212 15.006 1.00 65.69 83 LYS A O 1
ATOM 687 N N . SER A 1 84 ? -26.606 -14.799 15.713 1.00 66.44 84 SER A N 1
ATOM 688 C CA . SER A 1 84 ? -26.329 -14.238 17.034 1.00 66.44 84 SER A CA 1
ATOM 689 C C . SER A 1 84 ? -26.822 -12.805 16.935 1.00 66.44 84 SER A C 1
ATOM 691 O O . SER A 1 84 ? -26.210 -11.992 16.235 1.00 66.44 84 SER A O 1
ATOM 693 N N . GLN A 1 85 ? -27.948 -12.485 17.569 1.00 74.69 85 GLN A N 1
ATOM 694 C CA . GLN A 1 85 ? -28.266 -11.076 17.759 1.00 74.69 85 GLN A CA 1
ATOM 695 C C . GLN A 1 85 ? -27.068 -10.449 18.471 1.00 74.69 85 GLN A C 1
ATOM 697 O O . GLN A 1 85 ? -26.528 -11.004 19.430 1.00 74.69 85 GLN A O 1
ATOM 702 N N . ARG A 1 86 ? -26.560 -9.351 17.915 1.00 83.00 86 ARG A N 1
ATOM 703 C CA . ARG A 1 86 ? -25.424 -8.653 18.503 1.00 83.00 86 ARG A CA 1
ATOM 704 C C . ARG A 1 86 ? -25.872 -8.113 19.860 1.00 83.00 86 ARG A C 1
ATOM 706 O O . ARG A 1 86 ? -26.855 -7.381 19.935 1.00 83.00 86 ARG A O 1
ATOM 713 N N . HIS A 1 87 ? -25.126 -8.461 20.900 1.00 90.94 87 HIS A N 1
ATOM 714 C CA . HIS A 1 87 ? -25.330 -7.950 22.249 1.00 90.94 87 HIS A CA 1
ATOM 715 C C . HIS A 1 87 ? -24.448 -6.720 22.471 1.00 90.94 87 HIS A C 1
ATOM 717 O O . HIS A 1 87 ? -23.306 -6.662 21.997 1.00 90.94 87 HIS A O 1
ATOM 723 N N . CYS A 1 88 ? -24.963 -5.738 23.199 1.00 93.31 88 CYS A N 1
ATOM 724 C CA . CYS A 1 88 ? -24.201 -4.576 23.622 1.00 93.31 88 CYS A CA 1
ATOM 725 C C . CYS A 1 88 ? -23.018 -5.002 24.509 1.00 93.31 88 CYS A C 1
ATOM 727 O O . CYS A 1 88 ? -23.179 -5.811 25.421 1.00 93.31 88 CYS A O 1
ATOM 729 N N . LYS A 1 89 ? -21.815 -4.449 24.291 1.00 92.31 89 LYS A N 1
ATOM 730 C CA . LYS A 1 89 ? -20.641 -4.785 25.126 1.00 92.31 89 LYS A CA 1
ATOM 731 C C . LYS A 1 89 ? -20.745 -4.261 26.565 1.00 92.31 89 LYS A C 1
ATOM 733 O O . LYS A 1 89 ? -20.055 -4.791 27.427 1.00 92.31 89 LYS A O 1
ATOM 738 N N . ILE A 1 90 ? -21.583 -3.246 26.796 1.00 94.00 90 ILE A N 1
ATOM 739 C CA . ILE A 1 90 ? -21.741 -2.568 28.090 1.00 94.00 90 ILE A CA 1
ATOM 740 C C . ILE A 1 90 ? -22.787 -3.312 28.927 1.00 94.00 90 ILE A C 1
ATOM 742 O O . ILE A 1 90 ? -22.444 -3.917 29.933 1.00 94.00 90 ILE A O 1
ATOM 746 N N . CYS A 1 91 ? -24.043 -3.362 28.471 1.00 93.81 91 CYS A N 1
ATOM 747 C CA . CYS A 1 91 ? -25.143 -3.953 29.244 1.00 93.81 91 CYS A CA 1
ATOM 748 C C . CYS A 1 91 ? -25.520 -5.392 28.851 1.00 93.81 91 CYS A C 1
ATOM 750 O O . CYS A 1 91 ? -26.453 -5.951 29.417 1.00 93.81 91 CYS A O 1
ATOM 752 N N . ARG A 1 92 ? -24.848 -5.994 27.858 1.00 91.56 92 ARG A N 1
ATOM 753 C CA . ARG A 1 92 ? -25.091 -7.367 27.359 1.00 91.56 92 ARG A CA 1
ATOM 754 C C . ARG A 1 92 ? -26.482 -7.640 26.772 1.00 91.56 92 ARG A C 1
ATOM 756 O O . ARG A 1 92 ? -26.724 -8.751 26.315 1.00 91.56 92 ARG A O 1
ATOM 763 N N . GLN A 1 93 ? -27.353 -6.638 26.685 1.00 92.00 93 GLN A N 1
ATOM 764 C CA . GLN A 1 93 ? -28.663 -6.757 26.043 1.00 92.00 93 GLN A CA 1
ATOM 765 C C . GLN A 1 93 ? -28.551 -6.692 24.514 1.00 92.00 93 GLN A C 1
ATOM 767 O O . GLN A 1 93 ? -27.686 -6.000 23.968 1.00 92.00 93 GLN A O 1
ATOM 772 N N . ALA A 1 94 ? -29.423 -7.421 23.818 1.00 89.94 94 ALA A N 1
ATOM 773 C CA . ALA A 1 94 ? -29.542 -7.362 22.364 1.00 89.94 94 ALA A CA 1
ATOM 774 C C . ALA A 1 94 ? -30.314 -6.107 21.910 1.00 89.94 94 ALA A C 1
ATOM 776 O O . ALA A 1 94 ? -31.001 -5.458 22.695 1.00 89.94 94 ALA A O 1
ATOM 777 N N . GLY A 1 95 ? -30.198 -5.759 20.625 1.00 89.62 95 GLY A N 1
ATOM 778 C CA . GLY A 1 95 ? -31.034 -4.723 19.999 1.00 89.62 95 GLY A CA 1
ATOM 779 C C . GLY A 1 95 ? -30.448 -3.307 19.962 1.00 89.62 95 GLY A C 1
ATOM 780 O O . GLY A 1 95 ? -31.084 -2.418 19.410 1.00 89.62 95 GLY A O 1
ATOM 781 N N . HIS A 1 96 ? -29.237 -3.078 20.481 1.00 91.69 96 HIS A N 1
ATOM 782 C CA . HIS A 1 96 ? -28.551 -1.785 20.366 1.00 91.69 96 HIS A CA 1
ATOM 783 C C . HIS A 1 96 ? -27.018 -1.921 20.379 1.00 91.69 96 HIS A C 1
ATOM 785 O O . HIS A 1 96 ? -26.464 -2.949 20.780 1.00 91.69 96 HIS A O 1
ATOM 791 N N . TYR A 1 97 ? -26.318 -0.875 19.930 1.00 91.94 97 TYR A N 1
ATOM 792 C CA . TYR A 1 97 ? -24.855 -0.804 19.947 1.00 91.94 97 TYR A CA 1
ATOM 793 C C . TYR A 1 97 ? -24.343 -0.205 21.258 1.00 91.94 97 TYR A C 1
ATOM 795 O O . TYR A 1 97 ? -25.051 0.536 21.930 1.00 91.94 97 TYR A O 1
ATOM 803 N N . SER A 1 98 ? -23.076 -0.461 21.596 1.00 92.19 98 SER A N 1
ATOM 804 C CA . SER A 1 98 ? -22.435 0.163 22.763 1.00 92.19 98 SER A CA 1
ATOM 805 C C . SER A 1 98 ? -22.478 1.691 22.717 1.00 92.19 98 SER A C 1
ATOM 807 O O . SER A 1 98 ? -22.686 2.305 23.751 1.00 92.19 98 SER A O 1
ATOM 809 N N . SER A 1 99 ? -22.355 2.293 21.529 1.00 92.31 99 SER A N 1
ATOM 810 C CA . SER A 1 99 ? -22.424 3.748 21.344 1.00 92.31 99 SER A CA 1
ATOM 811 C C . SER A 1 99 ? -23.783 4.342 21.715 1.00 92.31 99 SER A C 1
ATOM 813 O O . SER A 1 99 ? -23.830 5.441 22.251 1.00 92.31 99 SER A O 1
ATOM 815 N N . THR A 1 100 ? -24.871 3.612 21.463 1.00 92.00 100 THR A N 1
ATOM 816 C CA . THR A 1 100 ? -26.255 4.036 21.726 1.00 92.00 100 THR A CA 1
ATOM 817 C C . THR A 1 100 ? -26.825 3.392 22.990 1.00 92.00 100 THR A C 1
ATOM 819 O O . THR A 1 100 ? -28.041 3.315 23.154 1.00 92.00 100 THR A O 1
ATOM 822 N N . CYS A 1 101 ? -25.970 2.834 23.849 1.00 93.31 101 CYS A N 1
ATOM 823 C CA . CYS A 1 101 ? -26.414 2.201 25.079 1.00 93.31 101 CYS A CA 1
ATOM 824 C C . CYS A 1 101 ? -26.788 3.275 26.101 1.00 93.31 101 CYS A C 1
ATOM 826 O O . CYS A 1 101 ? -26.031 4.211 26.331 1.00 93.31 101 CYS A O 1
ATOM 828 N N . THR A 1 102 ? -27.930 3.111 26.762 1.00 91.88 102 THR A N 1
ATOM 829 C CA . THR A 1 102 ? -28.376 4.019 27.832 1.00 91.88 102 THR A CA 1
ATOM 830 C C . THR A 1 102 ? -27.432 4.024 29.036 1.00 91.88 102 THR A C 1
ATOM 832 O O . THR A 1 102 ? -27.399 5.002 29.774 1.00 91.88 102 THR A O 1
ATOM 835 N N . GLN A 1 103 ? -26.644 2.954 29.193 1.00 89.94 103 GLN A N 1
ATOM 836 C CA . GLN A 1 103 ? -25.591 2.795 30.202 1.00 89.94 103 GLN A CA 1
ATOM 837 C C . GLN A 1 103 ? -24.226 3.333 29.730 1.00 89.94 103 GLN A C 1
ATOM 839 O O . GLN A 1 103 ? -23.234 3.191 30.434 1.00 89.94 103 GLN A O 1
ATOM 844 N N . ASN A 1 104 ? -24.147 3.912 28.527 1.00 86.81 104 ASN A N 1
ATOM 845 C CA . ASN A 1 104 ? -22.947 4.550 27.977 1.00 86.81 104 ASN A CA 1
ATOM 846 C C . ASN A 1 104 ? -22.947 6.063 28.247 1.00 86.81 104 ASN A C 1
ATOM 848 O O . ASN A 1 104 ? -22.648 6.857 27.354 1.00 86.81 104 ASN A O 1
ATOM 852 N N . GLN A 1 105 ? -23.362 6.467 29.446 1.00 78.19 105 GLN A N 1
ATOM 853 C CA . GLN A 1 105 ? -23.256 7.858 29.877 1.00 78.19 105 GLN A CA 1
ATOM 854 C C . GLN A 1 105 ? -21.859 8.054 30.468 1.00 78.19 105 GLN A C 1
ATOM 856 O O . GLN A 1 105 ? -21.425 7.261 31.303 1.00 78.19 105 GLN A O 1
ATOM 861 N N . LYS A 1 106 ? -21.140 9.036 29.918 1.00 63.81 106 LYS A N 1
ATOM 862 C CA . LYS A 1 106 ? -19.815 9.468 30.371 1.00 63.81 106 LYS A CA 1
ATOM 863 C C . LYS A 1 106 ? -19.889 10.126 31.739 1.00 63.81 106 LYS A C 1
ATOM 865 O O . LYS A 1 106 ? -20.900 10.821 31.977 1.00 63.81 106 LYS A O 1
#

Mean predicted aligned error: 21.13 Å